Protein AF-A0A963VD52-F1 (afdb_monomer)

pLDDT: mean 81.08, std 13.29, range [41.38, 94.44]

Mean predicted aligned error: 8.75 Å

Foldseek 3Di:
DDDPDPVQQPFDDPVVVVDDPCVVDPDDDPVVGGDDPVVVVVNVVVVLVVQAPDEFPPVPDDCVVCVVCCLDPNGGHFHDLDDPDDPVVSVVRRVVRSLSNCVRRPVVDDPPPD

Secondary structure (DSSP, 8-state):
-----GGG--PPPHHHHH--S-TT-----GGGGS--HHHHHHHHHHHHHHHHTSBP-TTTS-TTT-HHHHTSGGG-SBPP--SS--HHHHHHHHHHHHHHHHHHH-TTSPTT--

Sequence (114 aa):
MADLTITERLQPSLLDRLTDTDPSNPNETRDSRVIDIRRLREIIQRDLSWLLNSQNAETLIDAVRYPNASESVLNFGLKEVTGEYSSVERAQLIRASISRAISLFEPRIAPGSL

Structure (mmCIF, N/CA/C/O backbone):
d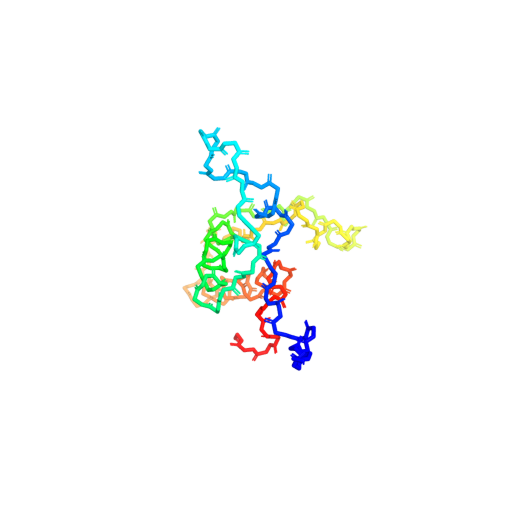ata_AF-A0A963VD52-F1
#
_entry.id   AF-A0A963VD52-F1
#
loop_
_atom_site.group_PDB
_atom_site.id
_atom_site.type_symbol
_atom_site.label_atom_id
_atom_site.label_alt_id
_atom_site.label_comp_id
_atom_site.label_asym_id
_atom_site.label_entity_id
_atom_site.label_seq_id
_atom_site.pdbx_PDB_ins_code
_atom_site.Cartn_x
_atom_site.Cartn_y
_atom_site.Cartn_z
_atom_site.occupancy
_atom_site.B_iso_or_equiv
_atom_site.auth_seq_id
_atom_site.auth_comp_id
_atom_site.auth_asym_id
_atom_site.auth_atom_id
_atom_site.pdbx_PDB_model_num
ATOM 1 N N . MET A 1 1 ? 24.425 -19.470 -26.520 1.00 42.16 1 MET A N 1
ATOM 2 C CA . MET A 1 1 ? 24.579 -18.554 -25.371 1.00 42.16 1 MET A CA 1
ATOM 3 C C . MET A 1 1 ? 23.326 -18.721 -24.544 1.00 42.16 1 MET A C 1
ATOM 5 O O . MET A 1 1 ? 22.252 -18.575 -25.106 1.00 42.16 1 MET A O 1
ATOM 9 N N . ALA A 1 2 ? 23.479 -19.228 -23.324 1.00 41.38 2 ALA A N 1
ATOM 10 C CA . ALA A 1 2 ? 22.411 -19.856 -22.557 1.00 41.38 2 ALA A CA 1
ATOM 11 C C . ALA A 1 2 ? 21.275 -18.885 -22.202 1.00 41.38 2 ALA A C 1
ATOM 13 O O . ALA A 1 2 ? 21.528 -17.760 -21.774 1.00 41.38 2 ALA A O 1
ATOM 14 N N . ASP A 1 3 ? 20.050 -19.378 -22.390 1.00 46.25 3 ASP A N 1
ATOM 15 C CA . ASP A 1 3 ? 18.793 -18.859 -21.859 1.00 46.25 3 ASP A CA 1
ATOM 16 C C . ASP A 1 3 ? 18.933 -18.522 -20.371 1.00 46.25 3 ASP A C 1
ATOM 18 O O . ASP A 1 3 ? 18.959 -19.408 -19.515 1.00 46.25 3 ASP A O 1
ATOM 22 N N . LEU A 1 4 ? 18.999 -17.228 -20.062 1.00 50.59 4 LEU A N 1
ATOM 23 C CA . LEU A 1 4 ? 18.659 -16.734 -18.736 1.00 50.59 4 LEU A CA 1
ATOM 24 C C . LEU A 1 4 ? 17.138 -16.807 -18.635 1.00 50.59 4 LEU A C 1
ATOM 26 O O . LEU A 1 4 ? 16.406 -16.080 -19.312 1.00 50.59 4 LEU A O 1
ATOM 30 N N . THR A 1 5 ? 16.697 -17.779 -17.852 1.00 46.12 5 THR A N 1
ATOM 31 C CA . THR A 1 5 ? 15.311 -18.120 -17.583 1.00 46.12 5 THR A CA 1
ATOM 32 C C . THR A 1 5 ? 14.487 -16.870 -17.270 1.00 46.12 5 THR A C 1
ATOM 34 O O . THR A 1 5 ? 14.888 -15.967 -16.540 1.00 46.12 5 THR A O 1
ATOM 37 N N . ILE A 1 6 ? 13.287 -16.833 -17.845 1.00 50.84 6 ILE A N 1
ATOM 38 C CA . ILE A 1 6 ? 12.272 -15.771 -17.743 1.00 50.84 6 ILE A CA 1
ATOM 39 C C . ILE A 1 6 ? 11.976 -15.353 -16.280 1.00 50.84 6 ILE A C 1
ATOM 41 O O . ILE A 1 6 ? 11.453 -14.267 -16.043 1.00 50.84 6 ILE A O 1
ATOM 45 N N . THR A 1 7 ? 12.369 -16.175 -15.306 1.00 46.09 7 THR A N 1
ATOM 46 C CA . THR A 1 7 ? 12.212 -16.011 -13.857 1.00 46.09 7 THR A CA 1
ATOM 47 C C . THR A 1 7 ? 13.027 -14.866 -13.232 1.00 46.09 7 THR A C 1
ATOM 49 O O . THR A 1 7 ? 12.644 -14.386 -12.172 1.00 46.09 7 THR A O 1
ATOM 52 N N . GLU A 1 8 ? 14.106 -14.385 -13.862 1.00 51.34 8 GLU A N 1
ATOM 53 C CA . GLU A 1 8 ? 14.979 -13.336 -13.283 1.00 51.34 8 GLU A CA 1
ATOM 54 C C . GLU A 1 8 ? 14.801 -11.943 -13.905 1.00 51.34 8 GLU A C 1
ATOM 56 O O . GLU A 1 8 ? 15.533 -11.005 -13.590 1.00 51.34 8 GLU A O 1
ATOM 61 N N . ARG A 1 9 ? 13.802 -11.751 -14.772 1.00 55.66 9 ARG A N 1
ATOM 62 C CA . ARG A 1 9 ? 13.444 -10.409 -15.246 1.00 55.66 9 ARG A CA 1
ATOM 63 C C . ARG A 1 9 ? 12.505 -9.768 -14.237 1.00 55.66 9 ARG A C 1
ATOM 65 O O . ARG A 1 9 ? 11.293 -9.768 -14.434 1.00 55.66 9 ARG A O 1
ATOM 72 N N . LEU A 1 10 ? 13.066 -9.212 -13.165 1.00 65.94 10 LEU A N 1
ATOM 73 C CA . LEU A 1 10 ? 12.354 -8.222 -12.365 1.00 65.94 10 LEU A CA 1
ATOM 74 C C . LEU A 1 10 ? 11.922 -7.116 -13.339 1.00 65.94 10 LEU A C 1
ATOM 76 O O . LEU A 1 10 ? 12.759 -6.441 -13.940 1.00 65.94 10 LEU A O 1
ATOM 80 N N . GLN A 1 11 ? 10.620 -7.019 -13.595 1.00 67.19 11 GLN A N 1
ATOM 81 C CA . GLN A 1 11 ? 10.060 -6.003 -14.476 1.00 67.19 11 GLN A CA 1
ATOM 82 C C . GLN A 1 11 ? 9.490 -4.868 -13.624 1.00 67.19 11 GLN A C 1
ATOM 84 O O . GLN A 1 11 ? 8.836 -5.136 -12.612 1.00 67.19 11 GLN A O 1
ATOM 89 N N . PRO A 1 12 ? 9.719 -3.605 -14.016 1.00 72.69 12 PRO A N 1
ATOM 90 C CA . PRO A 1 12 ? 9.103 -2.470 -13.345 1.00 72.69 12 PRO A CA 1
ATOM 91 C C . PRO A 1 12 ? 7.575 -2.504 -13.501 1.00 72.69 12 PRO A C 1
ATOM 93 O O . PRO A 1 12 ? 7.036 -3.151 -14.411 1.00 72.69 12 PRO A O 1
ATOM 96 N N . SER A 1 13 ? 6.869 -1.808 -12.603 1.00 76.62 13 SER A N 1
ATOM 97 C CA . SER A 1 13 ? 5.405 -1.739 -12.650 1.00 76.62 13 SER A CA 1
ATOM 98 C C . SER A 1 13 ? 4.921 -1.150 -13.983 1.00 76.62 13 SER A C 1
ATOM 100 O O . SER A 1 13 ? 5.679 -0.511 -14.716 1.00 76.62 13 SER A O 1
ATOM 102 N N . LEU A 1 14 ? 3.646 -1.362 -14.331 1.00 78.88 14 LEU A N 1
ATOM 103 C CA . LEU A 1 14 ? 3.088 -0.779 -15.557 1.00 78.88 14 LEU A CA 1
ATOM 104 C C . LEU A 1 14 ? 3.212 0.750 -15.556 1.00 78.88 14 LEU A C 1
ATOM 106 O O . LEU A 1 14 ? 3.580 1.317 -16.578 1.00 78.88 14 LEU A O 1
ATOM 110 N N . LEU A 1 15 ? 2.946 1.393 -14.416 1.00 79.81 15 LEU A N 1
ATOM 111 C CA . LEU A 1 15 ? 3.073 2.842 -14.283 1.00 79.81 15 LEU A CA 1
ATOM 112 C C . LEU A 1 15 ? 4.517 3.290 -14.483 1.00 79.81 15 LEU A C 1
ATOM 114 O O . LEU A 1 15 ? 4.744 4.239 -15.220 1.00 79.81 15 LEU A O 1
ATOM 118 N N . ASP A 1 16 ? 5.490 2.571 -13.923 1.00 80.00 16 ASP A N 1
ATOM 119 C CA . ASP A 1 16 ? 6.909 2.884 -14.126 1.00 80.00 16 ASP A CA 1
ATOM 120 C C . ASP A 1 16 ? 7.328 2.748 -15.592 1.00 80.00 16 ASP A C 1
ATOM 122 O O . ASP A 1 16 ? 8.093 3.563 -16.085 1.00 80.00 16 ASP A O 1
ATOM 126 N N . ARG A 1 17 ? 6.798 1.755 -16.314 1.00 79.00 17 ARG A N 1
ATOM 127 C CA . ARG A 1 17 ? 7.072 1.584 -17.752 1.00 79.00 17 ARG A CA 1
ATOM 128 C C . ARG A 1 17 ? 6.418 2.644 -18.632 1.00 79.00 17 ARG A C 1
ATOM 130 O O . ARG A 1 17 ? 6.841 2.814 -19.769 1.00 79.00 17 ARG A O 1
ATOM 137 N N . LEU A 1 18 ? 5.351 3.274 -18.150 1.00 81.56 18 LEU A N 1
ATOM 138 C CA . LEU A 1 18 ? 4.625 4.329 -18.859 1.00 81.56 18 LEU A CA 1
ATOM 139 C C . LEU A 1 18 ? 5.033 5.735 -18.402 1.00 81.56 18 LEU A C 1
ATOM 141 O O . LEU A 1 18 ? 4.588 6.712 -18.999 1.00 81.56 18 LEU A O 1
ATOM 145 N N . THR A 1 19 ? 5.847 5.845 -17.352 1.00 81.25 19 THR A N 1
ATOM 146 C CA . THR A 1 19 ? 6.320 7.122 -16.822 1.00 81.25 19 THR A CA 1
ATOM 147 C C . THR A 1 19 ? 7.671 7.440 -17.434 1.00 81.25 19 THR A C 1
ATOM 149 O O . THR A 1 19 ? 8.660 6.772 -17.146 1.00 81.25 19 THR A O 1
ATOM 152 N N . ASP A 1 20 ? 7.717 8.492 -18.243 1.00 81.56 20 ASP A N 1
ATOM 153 C CA . ASP A 1 20 ? 8.972 9.026 -18.756 1.00 81.56 20 ASP A CA 1
ATOM 154 C C . ASP A 1 20 ? 9.637 9.906 -17.688 1.00 81.56 20 ASP A C 1
ATOM 156 O O . ASP A 1 20 ? 9.109 10.949 -17.292 1.00 81.56 20 ASP A O 1
ATOM 160 N N . THR A 1 21 ? 10.784 9.456 -17.182 1.00 77.31 21 THR A N 1
ATOM 161 C CA . THR A 1 21 ? 11.571 10.199 -16.191 1.00 77.31 21 THR A CA 1
ATOM 162 C C . THR A 1 21 ? 12.616 11.125 -16.813 1.00 77.31 21 THR A C 1
ATOM 164 O O . THR A 1 21 ? 13.192 11.931 -16.086 1.00 77.31 21 THR A O 1
ATOM 167 N N . ASP A 1 22 ? 12.876 11.020 -18.119 1.00 81.94 22 ASP A N 1
ATOM 168 C CA . ASP A 1 22 ? 13.866 11.827 -18.843 1.00 81.94 22 ASP A CA 1
ATOM 169 C C . ASP A 1 22 ? 13.273 12.380 -20.156 1.00 81.94 22 ASP A C 1
ATOM 171 O O . ASP A 1 22 ? 13.731 12.052 -21.252 1.00 81.94 22 ASP A O 1
ATOM 175 N N . PRO A 1 23 ? 12.274 13.281 -20.065 1.00 80.81 23 PRO A N 1
ATOM 176 C CA . PRO A 1 23 ? 11.529 13.773 -21.227 1.00 80.81 23 PRO A CA 1
ATOM 177 C C . PRO A 1 23 ? 12.380 14.580 -22.220 1.00 80.81 23 PRO A C 1
ATOM 179 O O . PRO A 1 23 ? 11.920 14.918 -23.309 1.00 80.81 2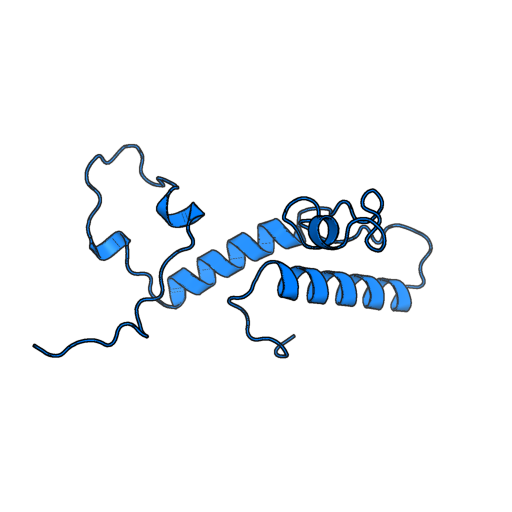3 PRO A O 1
ATOM 182 N N . SER A 1 24 ? 13.611 14.944 -21.846 1.00 83.38 24 SER A N 1
ATOM 183 C CA . SER A 1 24 ? 14.545 15.662 -22.721 1.00 83.38 24 SER A CA 1
ATOM 184 C C . SER A 1 24 ? 15.360 14.724 -23.616 1.00 83.38 24 SER A C 1
ATOM 186 O O . SER A 1 24 ? 16.026 15.193 -24.541 1.00 83.38 24 SER A O 1
ATOM 188 N N . ASN A 1 25 ? 15.313 13.414 -23.365 1.00 82.25 25 ASN A N 1
ATOM 189 C CA . ASN A 1 25 ? 16.065 12.415 -24.102 1.00 82.25 25 ASN A CA 1
ATOM 190 C C . ASN A 1 25 ? 15.136 11.563 -24.990 1.00 82.25 25 ASN A C 1
ATOM 192 O O . ASN A 1 25 ? 14.389 10.727 -24.492 1.00 82.25 25 ASN A O 1
ATOM 196 N N . PRO A 1 26 ? 15.204 11.705 -26.325 1.00 76.06 26 PRO A N 1
ATOM 197 C CA . PRO A 1 26 ? 14.334 10.970 -27.242 1.00 76.06 26 PRO A CA 1
ATOM 198 C C . PRO A 1 26 ? 14.729 9.495 -27.434 1.00 76.06 26 PRO A C 1
ATOM 200 O O . PRO A 1 26 ? 14.009 8.762 -28.113 1.00 76.06 26 PRO A O 1
ATOM 203 N N . ASN A 1 27 ? 15.877 9.054 -26.903 1.00 73.00 27 ASN A N 1
ATOM 204 C CA . ASN A 1 27 ? 16.383 7.694 -27.072 1.00 73.00 27 ASN A CA 1
ATOM 205 C C . ASN A 1 27 ? 16.422 6.948 -25.739 1.00 73.00 27 ASN A C 1
ATOM 207 O O . ASN A 1 27 ? 17.256 7.228 -24.879 1.00 73.00 27 ASN A O 1
ATOM 211 N N . GLU A 1 28 ? 15.594 5.913 -25.626 1.00 68.94 28 GLU A N 1
ATOM 212 C CA . GLU A 1 28 ? 15.583 5.037 -24.462 1.00 68.94 28 GLU A CA 1
ATOM 213 C C . GLU A 1 28 ? 16.273 3.693 -24.761 1.00 68.94 28 GLU A C 1
ATOM 215 O O . GLU A 1 28 ? 15.898 2.951 -25.677 1.00 68.94 28 GLU A O 1
ATOM 220 N N . THR A 1 29 ? 17.328 3.375 -24.007 1.00 66.31 29 THR A N 1
ATOM 221 C CA . THR A 1 29 ? 18.122 2.148 -24.173 1.00 66.31 29 THR A CA 1
ATOM 222 C C . THR A 1 29 ? 17.371 0.912 -23.678 1.00 66.31 29 THR A C 1
ATOM 224 O O . THR A 1 29 ? 16.629 0.952 -22.706 1.00 66.31 29 THR A O 1
ATOM 227 N N . ARG A 1 30 ? 17.586 -0.250 -24.314 1.00 60.50 30 ARG A N 1
ATOM 228 C CA . ARG A 1 30 ? 16.917 -1.511 -23.921 1.00 60.50 30 ARG A CA 1
ATOM 229 C C . ARG A 1 30 ? 17.228 -1.951 -22.483 1.00 60.50 30 ARG A C 1
ATOM 231 O O . ARG A 1 30 ? 16.384 -2.612 -21.883 1.00 60.50 30 ARG A O 1
ATOM 238 N N . ASP A 1 31 ? 18.385 -1.566 -21.946 1.00 59.66 31 ASP A N 1
ATOM 239 C CA . ASP A 1 31 ? 18.789 -1.846 -20.563 1.00 59.66 31 ASP A CA 1
ATOM 240 C C . ASP A 1 31 ? 18.006 -1.039 -19.516 1.00 59.66 31 ASP A C 1
ATOM 242 O O . ASP A 1 31 ? 17.955 -1.458 -18.365 1.00 59.66 31 ASP A O 1
ATOM 246 N N . SER A 1 32 ? 17.307 0.048 -19.887 1.00 60.50 32 SER A N 1
ATOM 247 C CA . SER A 1 32 ? 16.403 0.747 -18.952 1.00 60.50 32 SER A CA 1
ATOM 248 C C . SER A 1 32 ? 15.212 -0.122 -18.524 1.00 60.50 32 SER A C 1
ATOM 250 O O . SER A 1 32 ? 14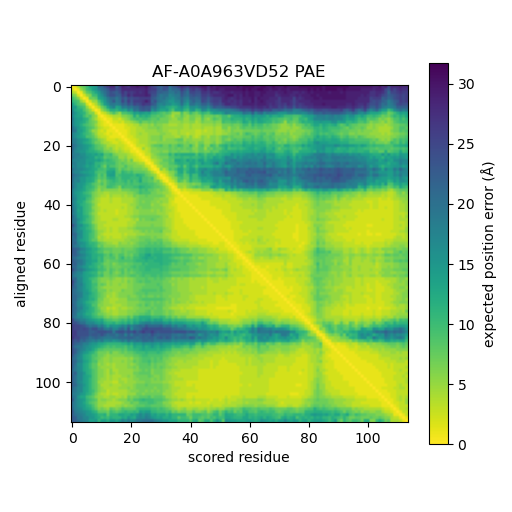.556 0.148 -17.519 1.00 60.50 32 SER A O 1
ATOM 252 N N . ARG A 1 33 ? 14.930 -1.194 -19.277 1.00 59.91 33 ARG A N 1
ATOM 253 C CA . ARG A 1 33 ? 13.734 -2.032 -19.115 1.00 59.91 33 ARG A CA 1
ATOM 254 C C . ARG A 1 33 ? 13.918 -3.195 -18.143 1.00 59.91 33 ARG A C 1
ATOM 256 O O . ARG A 1 33 ? 12.924 -3.826 -17.783 1.00 59.91 33 ARG A O 1
ATOM 263 N N . VAL A 1 34 ? 15.153 -3.506 -17.750 1.00 64.69 34 VAL A N 1
ATOM 264 C CA . VAL A 1 34 ? 15.469 -4.574 -16.792 1.00 64.69 34 VAL A CA 1
ATOM 265 C C . VAL A 1 34 ? 15.921 -3.918 -15.496 1.00 64.69 34 VAL A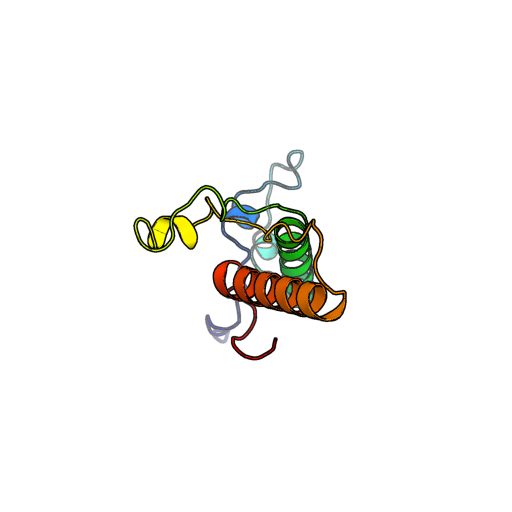 C 1
ATOM 267 O O . VAL A 1 34 ? 16.885 -3.158 -15.491 1.00 64.69 34 VAL A O 1
ATOM 270 N N . ILE A 1 35 ? 15.214 -4.182 -14.396 1.00 72.12 35 ILE A N 1
ATOM 271 C CA . ILE A 1 35 ? 15.565 -3.617 -13.090 1.00 72.12 35 ILE A CA 1
ATOM 272 C C . ILE A 1 35 ? 16.348 -4.633 -12.258 1.00 72.12 35 ILE A C 1
ATOM 274 O O . ILE A 1 35 ? 16.040 -5.820 -12.248 1.00 72.12 35 ILE A O 1
ATOM 278 N N . ASP A 1 36 ? 17.354 -4.152 -11.533 1.00 79.19 36 ASP A N 1
ATOM 279 C CA . ASP A 1 36 ? 18.042 -4.924 -10.496 1.00 79.19 36 ASP A CA 1
ATOM 280 C C . ASP A 1 36 ? 17.244 -4.890 -9.173 1.00 79.19 36 ASP A C 1
ATOM 282 O O . ASP A 1 36 ? 16.397 -4.016 -8.951 1.00 79.19 36 ASP A O 1
ATOM 286 N N . ILE A 1 37 ? 17.539 -5.807 -8.250 1.00 82.88 37 ILE A N 1
ATOM 287 C CA . ILE A 1 37 ? 16.889 -5.928 -6.941 1.00 82.88 37 ILE A CA 1
ATOM 288 C C . ILE A 1 37 ? 16.961 -4.631 -6.129 1.00 82.88 37 ILE A C 1
ATOM 290 O O . ILE A 1 37 ? 16.006 -4.274 -5.436 1.00 82.88 37 ILE A O 1
ATOM 294 N N . ARG A 1 38 ? 18.064 -3.877 -6.236 1.00 84.75 38 ARG A N 1
ATOM 295 C CA . ARG A 1 38 ? 18.204 -2.575 -5.568 1.00 84.75 38 ARG A CA 1
ATOM 296 C C . ARG A 1 38 ? 17.158 -1.585 -6.072 1.00 84.75 38 ARG A C 1
ATOM 298 O O . ARG A 1 38 ? 16.503 -0.927 -5.268 1.00 84.75 38 ARG A O 1
ATOM 305 N N . ARG A 1 39 ? 16.954 -1.536 -7.389 1.00 82.44 39 ARG A N 1
ATOM 306 C CA . ARG A 1 39 ? 15.971 -0.653 -8.019 1.00 82.44 39 ARG A CA 1
ATOM 307 C C . ARG A 1 39 ? 14.543 -1.078 -7.687 1.00 82.44 39 ARG A C 1
ATOM 309 O O . ARG A 1 39 ? 13.710 -0.222 -7.407 1.00 82.44 39 ARG A O 1
ATOM 316 N N . LEU A 1 40 ? 14.272 -2.383 -7.625 1.00 84.75 40 LEU A N 1
ATOM 317 C CA . LEU A 1 40 ? 12.978 -2.887 -7.162 1.00 84.75 40 LEU A CA 1
ATOM 318 C C . LEU A 1 40 ? 12.665 -2.417 -5.733 1.00 84.75 40 LEU A C 1
ATOM 320 O O . LEU A 1 40 ? 11.550 -1.978 -5.459 1.00 84.75 40 LEU A O 1
ATOM 324 N N . ARG A 1 41 ? 13.649 -2.452 -4.826 1.00 88.00 41 ARG A N 1
ATOM 325 C CA . ARG A 1 41 ? 13.478 -1.960 -3.449 1.00 88.00 41 ARG A CA 1
ATOM 326 C C . ARG A 1 41 ? 13.203 -0.460 -3.384 1.00 88.00 41 ARG A C 1
ATOM 328 O O . ARG A 1 41 ? 12.471 -0.036 -2.495 1.00 88.00 41 ARG A O 1
ATOM 335 N N . GLU A 1 42 ? 13.793 0.340 -4.267 1.00 88.75 42 GLU A N 1
ATOM 336 C CA . GLU A 1 42 ? 13.514 1.783 -4.356 1.00 88.75 42 GLU A CA 1
ATOM 337 C C . GLU A 1 42 ? 12.069 2.041 -4.800 1.00 88.75 42 GLU A C 1
ATOM 339 O O . GLU A 1 42 ? 11.374 2.849 -4.189 1.00 88.75 42 GLU A O 1
ATOM 344 N N . ILE A 1 43 ? 11.602 1.304 -5.813 1.00 87.44 43 ILE A N 1
ATOM 345 C CA . ILE A 1 43 ? 10.221 1.380 -6.308 1.00 87.44 43 ILE A CA 1
ATOM 346 C C . ILE A 1 43 ? 9.235 1.010 -5.194 1.00 87.44 43 ILE A C 1
ATOM 348 O O . ILE A 1 43 ? 8.333 1.787 -4.900 1.00 87.44 43 ILE A O 1
ATOM 352 N N . ILE A 1 44 ? 9.448 -0.121 -4.513 1.00 89.00 44 ILE A N 1
ATOM 353 C CA . ILE A 1 44 ? 8.572 -0.560 -3.413 1.00 89.00 44 ILE A CA 1
ATOM 354 C C . ILE A 1 44 ? 8.545 0.477 -2.281 1.00 89.00 44 ILE A C 1
ATOM 356 O O . ILE A 1 44 ? 7.486 0.762 -1.738 1.00 89.00 44 ILE A O 1
ATOM 360 N N . GLN A 1 45 ? 9.683 1.081 -1.923 1.00 91.69 45 GLN A N 1
ATOM 361 C CA . GLN A 1 45 ? 9.714 2.127 -0.891 1.00 91.69 45 GLN A CA 1
ATOM 362 C C . GLN A 1 45 ? 8.923 3.376 -1.292 1.00 91.69 45 GLN A C 1
ATOM 364 O O . GLN A 1 45 ? 8.219 3.945 -0.458 1.00 91.69 45 GLN A O 1
ATOM 369 N N . ARG A 1 46 ? 9.021 3.802 -2.556 1.00 91.12 46 ARG A N 1
ATOM 370 C CA . ARG A 1 46 ? 8.231 4.919 -3.085 1.00 91.12 46 ARG A CA 1
ATOM 371 C C . ARG A 1 46 ? 6.737 4.601 -3.042 1.00 91.12 46 ARG A C 1
ATOM 373 O O . ARG A 1 46 ? 5.967 5.416 -2.543 1.00 91.12 46 ARG A O 1
ATOM 380 N N . ASP A 1 47 ? 6.349 3.424 -3.519 1.00 91.25 47 ASP A N 1
ATOM 381 C CA . ASP A 1 47 ? 4.945 3.018 -3.609 1.00 91.25 47 ASP A CA 1
ATOM 382 C C . ASP A 1 47 ? 4.334 2.834 -2.202 1.00 91.25 47 ASP A C 1
ATOM 384 O O . ASP A 1 47 ? 3.241 3.332 -1.927 1.00 91.25 47 ASP A O 1
ATOM 388 N N . LEU A 1 48 ? 5.091 2.263 -1.254 1.00 93.00 48 LEU A N 1
ATOM 389 C CA . LEU A 1 48 ? 4.725 2.234 0.167 1.00 93.00 48 LEU A CA 1
ATOM 390 C C . LEU A 1 48 ? 4.586 3.639 0.755 1.00 93.00 48 LEU A C 1
ATOM 392 O O . LEU A 1 48 ? 3.668 3.883 1.531 1.00 93.00 48 LEU A O 1
ATOM 396 N N . SER A 1 49 ? 5.467 4.574 0.400 1.00 94.44 49 SER A N 1
ATOM 397 C CA . SER A 1 49 ? 5.342 5.961 0.852 1.00 94.44 49 SER A CA 1
ATOM 398 C C . SER A 1 49 ? 4.032 6.581 0.366 1.00 94.44 49 SER A C 1
ATOM 400 O O . SER A 1 49 ? 3.320 7.197 1.156 1.00 94.44 49 SER A O 1
ATOM 402 N N . TRP A 1 50 ? 3.653 6.373 -0.897 1.00 94.06 50 TRP A N 1
ATOM 403 C CA . TRP A 1 50 ? 2.358 6.832 -1.405 1.00 94.06 50 TRP A CA 1
ATOM 404 C C . TRP A 1 50 ? 1.187 6.179 -0.674 1.00 94.06 50 TRP A C 1
ATOM 406 O O . TRP A 1 50 ? 0.247 6.876 -0.296 1.00 94.06 50 TRP A O 1
ATOM 416 N N . LEU A 1 51 ? 1.259 4.873 -0.416 1.00 93.88 51 LEU A N 1
ATOM 417 C CA . LEU A 1 51 ? 0.211 4.138 0.286 1.00 93.88 51 LEU A CA 1
ATOM 418 C C . LEU A 1 51 ? 0.029 4.616 1.730 1.00 93.88 51 LEU A C 1
ATOM 420 O O . LEU A 1 51 ? -1.087 4.905 2.151 1.00 93.88 51 LEU A O 1
ATOM 424 N N . LEU A 1 52 ? 1.119 4.716 2.491 1.00 92.25 52 LEU A N 1
ATOM 425 C CA . LEU A 1 52 ? 1.074 5.047 3.916 1.00 92.25 52 LEU A CA 1
ATOM 426 C C . LEU A 1 52 ? 0.753 6.525 4.177 1.00 92.25 52 LEU A C 1
ATOM 428 O O . LEU A 1 52 ? 0.278 6.855 5.26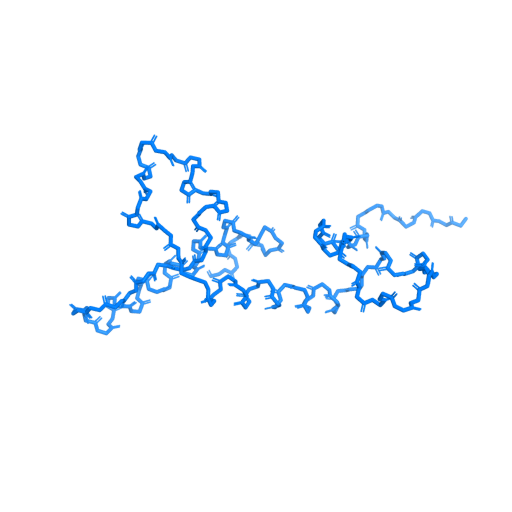1 1.00 92.25 52 LEU A O 1
ATOM 432 N N . ASN A 1 53 ? 0.991 7.404 3.200 1.00 92.44 53 ASN A N 1
ATOM 433 C CA . ASN A 1 53 ? 0.648 8.827 3.285 1.00 92.44 53 ASN A CA 1
ATOM 434 C C . ASN A 1 53 ? -0.713 9.173 2.656 1.00 92.44 53 ASN A C 1
ATOM 436 O O . ASN A 1 53 ? -1.097 10.341 2.659 1.00 92.44 53 ASN A O 1
ATOM 440 N N . SER A 1 54 ? -1.442 8.191 2.120 1.00 92.81 54 SER A N 1
ATOM 441 C CA . SER A 1 54 ? -2.789 8.391 1.577 1.00 92.81 54 SER A CA 1
ATOM 442 C C . SER A 1 54 ? -3.846 7.941 2.581 1.00 92.81 54 SER A C 1
ATOM 444 O O . SER A 1 54 ? -3.671 6.937 3.271 1.00 92.81 54 SER A O 1
ATOM 446 N N . GLN A 1 55 ? -4.963 8.662 2.644 1.00 91.75 55 GLN A N 1
ATOM 447 C CA . GLN A 1 55 ? -6.118 8.297 3.461 1.00 91.75 55 GLN A CA 1
ATOM 448 C C . GLN A 1 55 ? -7.126 7.508 2.619 1.00 91.75 55 GLN A C 1
ATOM 450 O O . GLN A 1 55 ? -7.473 7.933 1.518 1.00 91.75 55 GLN A O 1
ATOM 455 N N . ASN A 1 56 ? -7.595 6.374 3.139 1.00 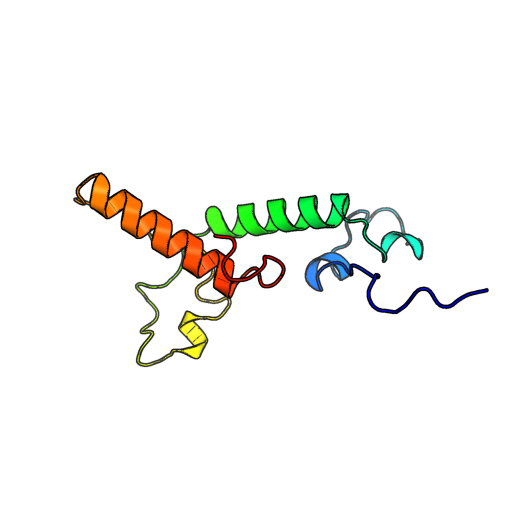90.94 56 ASN A N 1
ATOM 456 C CA . ASN A 1 56 ? -8.586 5.545 2.462 1.00 90.94 56 ASN A CA 1
ATOM 457 C C . ASN A 1 56 ? -10.019 6.092 2.619 1.00 90.94 56 ASN A C 1
ATOM 459 O O . ASN A 1 56 ? -10.292 6.984 3.423 1.00 90.94 56 ASN A O 1
ATOM 463 N N . ALA A 1 57 ? -10.949 5.524 1.851 1.00 88.62 57 ALA A N 1
ATOM 464 C CA . ALA A 1 57 ? -12.364 5.892 1.831 1.00 88.62 57 ALA A CA 1
ATOM 465 C C . ALA A 1 57 ? -13.245 4.835 2.526 1.00 88.62 57 ALA A C 1
ATOM 467 O O . ALA A 1 57 ? -14.407 4.643 2.163 1.00 88.62 57 ALA A O 1
ATOM 468 N N . GLU A 1 58 ? -12.713 4.145 3.539 1.00 83.94 58 GLU A N 1
ATOM 469 C CA . GLU A 1 58 ? -13.393 3.025 4.209 1.00 83.94 58 GLU A CA 1
ATOM 470 C C . GLU A 1 58 ? -14.709 3.452 4.875 1.00 83.94 58 GLU A C 1
ATOM 472 O O . GLU A 1 58 ? -15.647 2.668 4.962 1.00 83.94 58 GLU A O 1
ATOM 477 N N . THR A 1 59 ? -14.818 4.713 5.303 1.00 85.44 59 THR A N 1
ATOM 478 C CA . THR A 1 59 ? -16.056 5.281 5.863 1.00 85.44 59 THR A CA 1
ATOM 479 C C . THR A 1 59 ? -17.137 5.540 4.812 1.00 85.44 59 THR A C 1
ATOM 481 O O . THR A 1 59 ? -18.308 5.674 5.161 1.00 85.44 59 THR A O 1
ATOM 484 N N . LEU A 1 60 ? -16.761 5.613 3.533 1.00 88.62 60 LEU A N 1
ATOM 485 C CA . LEU A 1 60 ? -17.653 5.916 2.412 1.00 88.62 60 LEU A CA 1
ATOM 486 C C . LEU A 1 60 ? -18.075 4.653 1.650 1.00 88.62 60 LEU A C 1
ATOM 488 O O . LEU A 1 60 ? -19.143 4.631 1.036 1.00 88.62 60 LEU A O 1
ATOM 492 N N . ILE A 1 61 ? -17.243 3.610 1.670 1.00 90.25 61 ILE A N 1
ATOM 493 C CA . ILE A 1 61 ? -17.460 2.373 0.918 1.00 90.25 61 ILE A CA 1
ATOM 494 C C . ILE A 1 61 ? -17.950 1.279 1.866 1.00 90.25 61 ILE A C 1
ATOM 496 O O . ILE A 1 61 ? -17.186 0.710 2.641 1.00 90.25 61 ILE A O 1
ATOM 500 N N . ASP A 1 62 ? -19.229 0.929 1.748 1.00 91.06 62 ASP A N 1
ATOM 501 C CA . ASP A 1 62 ? -19.787 -0.242 2.422 1.00 91.06 62 ASP A CA 1
ATOM 502 C C . ASP A 1 62 ? -19.171 -1.525 1.840 1.00 91.06 62 ASP A C 1
ATOM 504 O O . ASP A 1 62 ? -19.500 -1.942 0.727 1.00 91.06 62 ASP A O 1
ATOM 508 N N . ALA A 1 63 ? -18.279 -2.157 2.602 1.00 89.12 63 ALA A N 1
ATOM 509 C CA . ALA A 1 63 ? -17.588 -3.378 2.198 1.00 89.12 63 ALA A CA 1
ATOM 510 C C . ALA A 1 63 ? -18.521 -4.594 2.044 1.00 89.12 63 ALA A C 1
ATOM 512 O O . ALA A 1 63 ? -18.197 -5.510 1.291 1.00 89.12 63 ALA A O 1
ATOM 513 N N . VAL A 1 64 ? -19.679 -4.615 2.718 1.00 93.06 64 VAL A N 1
ATOM 514 C CA . VAL A 1 64 ? -20.659 -5.708 2.592 1.00 93.06 64 VAL A CA 1
ATOM 515 C C . VAL A 1 64 ? -21.400 -5.583 1.269 1.00 93.06 64 VAL A C 1
ATOM 517 O O . VAL A 1 64 ? -21.606 -6.570 0.563 1.00 93.06 64 VAL A O 1
ATOM 520 N N . ARG A 1 65 ? -21.785 -4.356 0.914 1.00 93.81 65 ARG A N 1
ATOM 521 C CA . ARG A 1 65 ? -22.522 -4.086 -0.322 1.00 93.81 65 ARG A CA 1
ATOM 522 C C . ARG A 1 65 ? -21.615 -4.010 -1.553 1.00 93.81 65 ARG A C 1
ATOM 524 O O . ARG A 1 65 ? -22.043 -4.394 -2.640 1.00 93.81 65 ARG A O 1
ATOM 531 N N . TYR A 1 66 ? -20.379 -3.536 -1.392 1.00 94.06 66 TYR A N 1
ATOM 532 C CA . TYR A 1 66 ? -19.422 -3.288 -2.474 1.00 94.06 66 TYR A CA 1
ATOM 533 C C . TYR A 1 66 ? -18.017 -3.844 -2.158 1.00 94.06 66 TYR A C 1
ATOM 535 O O . TYR A 1 66 ? -17.048 -3.080 -2.086 1.00 94.06 66 TYR A O 1
ATOM 543 N N . PRO A 1 67 ? -17.862 -5.176 -2.031 1.00 92.69 67 PRO A N 1
ATOM 544 C CA . PRO A 1 67 ? -16.591 -5.800 -1.653 1.00 92.69 67 PRO A CA 1
ATOM 545 C C . PRO A 1 67 ? -15.460 -5.457 -2.631 1.00 92.69 67 PRO A C 1
ATOM 547 O O . PRO A 1 67 ? -14.402 -4.990 -2.215 1.00 92.69 67 PRO A O 1
ATOM 550 N N . ASN A 1 68 ? -15.720 -5.544 -3.939 1.00 93.12 68 ASN A N 1
ATOM 551 C CA . ASN A 1 68 ? -14.728 -5.223 -4.971 1.00 93.12 68 ASN A CA 1
ATOM 552 C C . ASN A 1 68 ? -14.305 -3.748 -4.947 1.00 93.12 68 ASN A C 1
ATOM 554 O O . ASN A 1 68 ? -13.158 -3.441 -5.240 1.00 93.12 68 ASN A O 1
ATOM 558 N N . ALA A 1 69 ? -15.212 -2.828 -4.598 1.00 92.31 69 ALA A N 1
ATOM 559 C CA . ALA A 1 69 ? -14.863 -1.414 -4.482 1.00 92.31 69 ALA A CA 1
ATOM 560 C C . ALA A 1 69 ? -13.968 -1.173 -3.259 1.00 92.31 69 ALA A C 1
ATOM 562 O O . ALA A 1 69 ? -13.000 -0.420 -3.357 1.00 92.31 69 ALA A O 1
ATOM 563 N N . SER A 1 70 ? -14.246 -1.865 -2.147 1.00 91.31 70 SER A N 1
ATOM 564 C CA . SER A 1 70 ? -13.471 -1.763 -0.903 1.00 91.31 70 SER A CA 1
ATOM 565 C C . SER A 1 70 ? -12.028 -2.270 -1.018 1.00 91.31 70 SER A C 1
ATOM 567 O O . SER A 1 70 ? -11.170 -1.841 -0.248 1.00 91.31 70 SER A O 1
ATOM 569 N N . GLU A 1 71 ? -11.752 -3.153 -1.980 1.00 91.19 71 GLU A N 1
ATOM 570 C CA . GLU A 1 71 ? -10.416 -3.705 -2.260 1.00 91.19 71 GLU A CA 1
ATOM 571 C C . GLU A 1 71 ? -9.772 -3.092 -3.513 1.00 91.19 71 GLU A C 1
ATOM 573 O O . GLU A 1 71 ? -8.654 -3.437 -3.886 1.00 91.19 71 GLU A O 1
ATOM 578 N N . SER A 1 72 ? -10.469 -2.168 -4.173 1.00 92.56 72 SER A N 1
ATOM 579 C CA . SER A 1 72 ? -9.958 -1.477 -5.353 1.00 92.56 72 SER A CA 1
ATOM 580 C C . SER A 1 72 ? -9.113 -0.259 -4.987 1.00 92.56 72 SER A C 1
ATOM 582 O O . SER A 1 72 ? -9.085 0.204 -3.846 1.00 92.56 72 SER A O 1
ATOM 584 N N . VAL A 1 73 ? -8.506 0.342 -6.011 1.00 91.25 73 VAL A N 1
ATOM 585 C CA . VAL A 1 73 ? -7.809 1.633 -5.917 1.00 91.25 73 VAL A CA 1
ATOM 586 C C . VAL A 1 73 ? -8.680 2.773 -5.370 1.00 91.25 73 VAL A C 1
ATOM 588 O O . VAL A 1 73 ? -8.135 3.756 -4.883 1.00 91.25 73 VAL A O 1
ATOM 591 N N . LEU A 1 74 ? -10.016 2.650 -5.394 1.00 91.88 74 LEU A N 1
ATOM 592 C CA . LEU A 1 74 ? -10.917 3.632 -4.771 1.00 91.88 74 LEU A CA 1
ATOM 593 C C . LEU A 1 74 ? -10.744 3.706 -3.250 1.00 91.88 74 LEU A C 1
ATOM 595 O O . LEU A 1 74 ? -11.043 4.735 -2.655 1.00 91.88 74 LEU A O 1
ATOM 599 N N . ASN A 1 75 ? -10.267 2.625 -2.633 1.00 93.56 75 ASN A N 1
ATOM 600 C CA . ASN A 1 75 ? -10.008 2.545 -1.202 1.00 93.56 75 ASN A CA 1
ATOM 601 C C . ASN A 1 75 ? -8.503 2.495 -0.884 1.00 93.56 75 ASN A C 1
ATOM 603 O O . ASN A 1 75 ? -8.088 1.904 0.113 1.00 93.56 75 ASN A O 1
ATOM 607 N N . PHE A 1 76 ? -7.673 3.072 -1.754 1.00 93.94 76 PHE A N 1
ATOM 608 C CA . PHE A 1 76 ? -6.228 3.137 -1.562 1.00 93.94 76 PHE A CA 1
ATOM 609 C C . PHE A 1 76 ? -5.861 4.022 -0.364 1.00 93.94 76 PHE A C 1
ATOM 611 O O . PHE A 1 76 ? -6.359 5.138 -0.237 1.00 93.94 76 PHE A O 1
ATOM 618 N N . GLY A 1 77 ? -4.962 3.535 0.495 1.00 93.38 77 GLY A N 1
ATOM 619 C CA . GLY A 1 77 ? -4.452 4.274 1.651 1.00 93.38 77 GLY A CA 1
ATOM 620 C C . GLY A 1 77 ? -4.702 3.593 2.996 1.00 93.38 77 GLY A C 1
ATOM 621 O O . GLY A 1 77 ? -5.084 2.421 3.071 1.00 93.38 77 GLY A O 1
ATOM 622 N N . LEU A 1 78 ? -4.489 4.347 4.072 1.00 92.00 78 LEU A N 1
ATOM 623 C CA . LEU A 1 78 ? -4.726 3.925 5.450 1.00 92.00 78 LEU A CA 1
ATOM 624 C C . LEU A 1 78 ? -6.029 4.492 6.006 1.00 92.00 78 LEU A C 1
ATOM 626 O O . LEU A 1 78 ? -6.466 5.585 5.647 1.00 92.00 78 LEU A O 1
ATOM 630 N N . LYS A 1 79 ? -6.616 3.748 6.942 1.00 88.12 79 LYS A N 1
ATOM 631 C CA . LYS A 1 79 ? -7.765 4.192 7.716 1.00 88.12 79 LYS A CA 1
ATOM 632 C C . LYS A 1 79 ? -7.365 5.337 8.636 1.00 88.12 79 LYS A C 1
ATOM 634 O O . LYS A 1 79 ? -6.324 5.288 9.292 1.00 88.12 79 LYS A O 1
ATOM 639 N N . GLU A 1 80 ? -8.231 6.335 8.745 1.00 83.19 80 GLU A N 1
ATOM 640 C CA . GLU A 1 80 ? -8.071 7.376 9.752 1.00 83.19 80 GLU A CA 1
ATOM 641 C C . GLU A 1 80 ? -8.292 6.805 11.158 1.00 83.19 80 GLU A C 1
ATOM 643 O O . GLU A 1 80 ? -9.328 6.208 11.447 1.00 83.19 80 GLU A O 1
ATOM 648 N N . VAL A 1 81 ? -7.305 6.983 12.039 1.00 75.38 81 VAL A N 1
ATOM 649 C CA . VAL A 1 81 ? -7.356 6.518 13.440 1.00 75.38 81 VAL A CA 1
ATOM 650 C C . VAL A 1 81 ? -7.270 7.706 14.411 1.00 75.38 81 VAL A C 1
ATOM 652 O O . VAL A 1 81 ? -6.592 7.656 15.443 1.00 75.38 81 VAL A O 1
ATOM 655 N N . THR A 1 82 ? -7.887 8.828 14.037 1.00 70.06 82 THR A N 1
ATOM 656 C CA . THR A 1 82 ? -8.046 10.021 14.882 1.00 70.06 82 THR A CA 1
ATOM 657 C C . THR A 1 82 ? -9.259 9.825 15.813 1.00 70.06 82 THR A C 1
ATOM 659 O O . THR A 1 82 ? -10.255 9.229 15.414 1.00 70.06 82 THR A O 1
ATOM 662 N N . GLY A 1 83 ? -9.167 10.244 17.086 1.00 71.31 83 GLY A N 1
ATOM 663 C CA . GLY A 1 83 ? -10.255 10.110 18.076 1.00 71.31 83 GLY A CA 1
ATOM 664 C C . GLY A 1 83 ? -9.822 9.634 19.473 1.00 71.31 83 GLY A C 1
ATOM 665 O O . GLY A 1 83 ? -8.633 9.446 19.738 1.00 71.31 83 GLY A O 1
ATOM 666 N N . GLU A 1 84 ? -10.802 9.438 20.364 1.00 59.81 84 GLU A N 1
ATOM 667 C CA . GLU A 1 84 ? -10.631 8.978 21.755 1.00 59.81 84 GLU A CA 1
ATOM 668 C C . GLU A 1 84 ? -10.427 7.455 21.846 1.00 59.81 84 GLU A C 1
ATOM 670 O O . GLU A 1 84 ? -11.241 6.723 22.401 1.00 59.81 84 GLU A O 1
ATOM 675 N N . TYR A 1 85 ? -9.333 6.952 21.280 1.00 71.94 85 TYR A N 1
ATOM 676 C CA . TYR A 1 85 ? -8.901 5.571 21.513 1.00 71.94 85 TYR A CA 1
ATOM 677 C C . TYR A 1 85 ? -7.873 5.524 22.642 1.00 71.94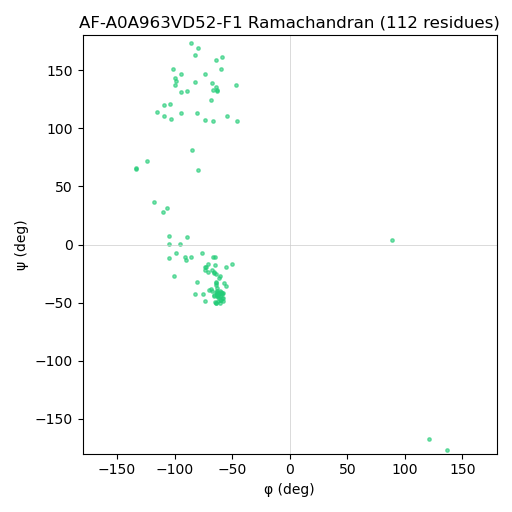 85 TYR A C 1
ATOM 679 O O . TYR A 1 85 ? -7.033 6.424 22.761 1.00 71.94 85 TYR A O 1
ATOM 687 N N . SER A 1 86 ? -7.864 4.444 23.430 1.00 75.94 86 SER A N 1
ATOM 688 C CA . SER A 1 86 ? -6.705 4.173 24.284 1.00 75.94 86 SER A CA 1
ATOM 689 C C . SER A 1 86 ? -5.447 4.008 23.416 1.00 75.94 86 SER A C 1
ATOM 691 O O . SER A 1 86 ? -5.516 3.589 22.256 1.00 75.94 86 SER A O 1
ATOM 693 N N . SER A 1 87 ? -4.267 4.335 23.953 1.00 80.00 87 SER A N 1
ATOM 694 C CA . SER A 1 87 ? -3.008 4.266 23.191 1.00 80.00 87 SER A CA 1
ATOM 695 C C . SER A 1 87 ? -2.735 2.869 22.615 1.00 80.00 87 SER A C 1
ATOM 697 O O . SER A 1 87 ? -2.192 2.751 21.516 1.00 80.00 87 SER A O 1
ATOM 699 N N . VAL A 1 88 ? -3.159 1.819 23.32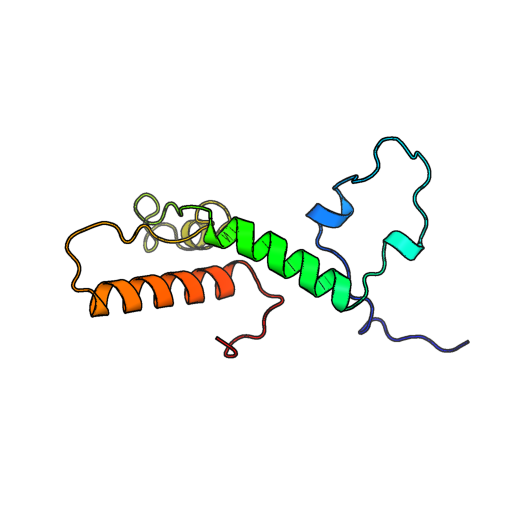7 1.00 84.62 88 VAL A N 1
ATOM 700 C CA . VAL A 1 88 ? -3.008 0.416 22.920 1.00 84.62 88 VAL A CA 1
ATOM 701 C C . VAL A 1 88 ? -3.969 0.055 21.788 1.00 84.62 88 VAL A C 1
ATOM 703 O O . VAL A 1 88 ? -3.533 -0.499 20.779 1.00 84.62 88 VAL A O 1
ATOM 706 N N . GLU A 1 89 ? -5.253 0.398 21.907 1.00 84.50 89 GLU A N 1
ATOM 707 C CA . GLU A 1 89 ? -6.246 0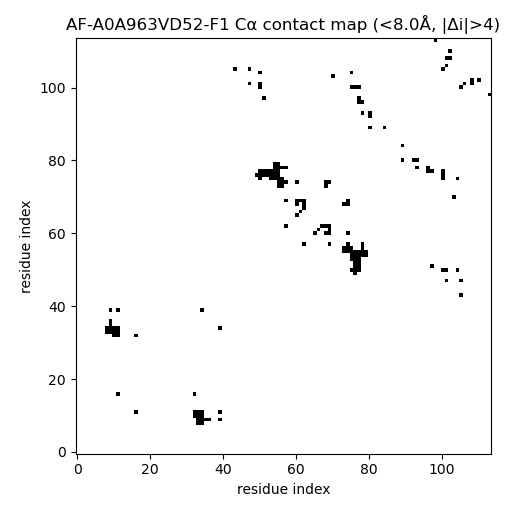.132 20.855 1.00 84.50 89 GLU A CA 1
ATOM 708 C C . GLU A 1 89 ? -5.905 0.888 19.573 1.00 84.50 89 GLU A C 1
ATOM 710 O O . GLU A 1 89 ? -5.941 0.321 18.481 1.00 84.50 89 GLU A O 1
ATOM 715 N N . ARG A 1 90 ? -5.471 2.147 19.702 1.00 84.69 90 ARG A N 1
ATOM 716 C CA . ARG A 1 90 ? -5.025 2.953 18.565 1.00 84.69 90 ARG A CA 1
ATOM 717 C C . ARG A 1 90 ? -3.866 2.290 17.823 1.00 84.69 90 ARG A C 1
ATOM 719 O O . ARG A 1 90 ? -3.891 2.205 16.598 1.00 84.69 90 ARG A O 1
ATOM 726 N N . ALA A 1 91 ? -2.865 1.793 18.550 1.00 86.88 91 ALA A N 1
ATOM 727 C CA . ALA A 1 91 ? -1.723 1.108 17.950 1.00 86.88 91 ALA A CA 1
ATOM 728 C C . ALA A 1 91 ? -2.138 -0.182 17.219 1.00 86.88 91 ALA A C 1
ATOM 730 O O . ALA A 1 91 ? -1.641 -0.457 16.125 1.00 86.88 91 ALA A O 1
ATOM 731 N N . GLN A 1 92 ? -3.076 -0.948 17.783 1.00 89.50 92 GLN A N 1
ATOM 732 C CA . GLN A 1 92 ? -3.600 -2.160 17.147 1.00 89.50 92 GLN A CA 1
ATOM 733 C C . GLN A 1 92 ? -4.369 -1.850 15.857 1.00 89.50 92 GLN A C 1
ATOM 735 O O . GLN A 1 92 ? -4.151 -2.522 14.848 1.00 89.50 92 GLN A O 1
ATOM 740 N N . LEU A 1 93 ? -5.210 -0.812 15.863 1.00 88.25 93 LEU A N 1
ATOM 741 C CA . LEU A 1 93 ? -5.956 -0.372 14.682 1.00 88.25 93 LEU A CA 1
ATOM 742 C C . LEU A 1 93 ? -5.025 0.115 13.566 1.00 88.25 93 LEU A C 1
ATOM 744 O O . LEU A 1 93 ? -5.197 -0.281 12.413 1.00 88.25 93 LEU A O 1
ATOM 748 N N . ILE A 1 94 ? -4.003 0.908 13.906 1.00 88.38 94 ILE A N 1
ATOM 749 C CA . ILE A 1 94 ? -2.987 1.358 12.944 1.00 88.38 94 ILE A CA 1
ATOM 750 C C . ILE A 1 94 ? -2.254 0.153 12.347 1.00 88.38 94 ILE A C 1
ATOM 752 O O . ILE A 1 94 ? -2.144 0.050 11.127 1.00 88.38 94 ILE A O 1
ATOM 756 N N . ARG A 1 95 ? -1.802 -0.795 13.182 1.00 90.44 95 ARG A N 1
ATOM 757 C CA . ARG A 1 95 ? -1.123 -2.009 12.705 1.00 90.44 95 ARG A CA 1
ATOM 758 C C . ARG A 1 95 ? -2.006 -2.798 11.740 1.00 90.44 95 ARG A C 1
ATOM 760 O O . ARG A 1 95 ? -1.549 -3.148 10.657 1.00 90.44 95 ARG A O 1
ATOM 767 N N . ALA A 1 96 ? -3.263 -3.042 12.108 1.00 90.56 96 ALA A N 1
ATOM 768 C CA . ALA A 1 96 ? -4.208 -3.766 11.263 1.00 90.56 96 ALA A CA 1
ATOM 769 C C . ALA A 1 96 ? -4.454 -3.044 9.928 1.00 90.56 96 ALA A C 1
ATOM 771 O O . ALA A 1 96 ? -4.461 -3.688 8.877 1.00 90.56 96 ALA A O 1
ATOM 772 N N . SER A 1 97 ? -4.593 -1.713 9.955 1.00 90.56 97 SER A N 1
ATOM 773 C CA . SER A 1 97 ? -4.753 -0.905 8.744 1.00 90.56 97 SER A CA 1
ATOM 774 C C . SER A 1 97 ? -3.537 -1.012 7.826 1.00 90.56 97 SER A C 1
ATOM 776 O O . SER A 1 97 ? -3.709 -1.192 6.623 1.00 90.56 97 SER A O 1
ATOM 778 N N . ILE A 1 98 ? -2.321 -0.926 8.374 1.00 91.62 98 ILE A N 1
ATOM 779 C CA . ILE A 1 98 ? -1.079 -1.028 7.598 1.00 91.62 98 ILE A CA 1
ATOM 780 C C . ILE A 1 98 ? -0.952 -2.423 6.981 1.00 91.62 98 ILE A C 1
ATOM 782 O O . ILE A 1 98 ? -0.754 -2.540 5.774 1.00 91.62 98 ILE A O 1
ATOM 786 N N . SER A 1 99 ? -1.116 -3.485 7.775 1.00 91.62 99 SER A N 1
ATOM 787 C CA . SER A 1 99 ? -1.014 -4.862 7.279 1.00 91.62 99 SER A CA 1
ATOM 788 C C . SER A 1 99 ? -2.029 -5.147 6.170 1.00 91.62 99 SER A C 1
ATOM 790 O O . SER A 1 99 ? -1.673 -5.764 5.164 1.00 91.62 99 SER A O 1
ATOM 792 N N . ARG A 1 100 ? -3.274 -4.671 6.316 1.00 90.94 100 ARG A N 1
ATOM 793 C CA . ARG A 1 100 ? -4.313 -4.819 5.288 1.00 90.94 100 ARG A CA 1
ATOM 794 C C . ARG A 1 100 ? -3.954 -4.059 4.014 1.00 90.94 100 ARG A C 1
ATOM 796 O O . ARG A 1 100 ? -4.015 -4.643 2.937 1.00 90.94 100 ARG A O 1
ATOM 803 N N . ALA A 1 101 ? -3.568 -2.791 4.134 1.00 92.00 101 ALA A N 1
ATOM 804 C CA . ALA A 1 101 ? -3.220 -1.954 2.992 1.00 92.00 101 ALA A CA 1
ATOM 805 C C . ALA A 1 101 ? -2.050 -2.547 2.192 1.00 92.00 101 ALA A C 1
ATOM 807 O O . ALA A 1 101 ? -2.149 -2.692 0.976 1.00 92.00 101 ALA A O 1
ATOM 808 N N . ILE A 1 102 ? -0.975 -2.964 2.871 1.00 92.56 102 ILE A N 1
ATOM 809 C CA . ILE A 1 102 ? 0.181 -3.591 2.215 1.00 92.56 102 ILE A CA 1
ATOM 810 C C . ILE A 1 102 ? -0.232 -4.898 1.526 1.00 92.56 102 ILE A C 1
ATOM 812 O O . ILE A 1 102 ? 0.134 -5.123 0.378 1.00 92.56 102 ILE A O 1
ATOM 816 N N . SER A 1 103 ? -1.039 -5.735 2.182 1.00 91.31 103 SER A N 1
ATOM 817 C CA . SER A 1 103 ? -1.466 -7.017 1.601 1.00 91.31 103 SER A CA 1
ATOM 818 C C . SER A 1 103 ? -2.328 -6.853 0.343 1.00 91.31 103 SER A C 1
ATOM 820 O O . SER A 1 103 ? -2.272 -7.702 -0.541 1.00 91.31 103 SER A O 1
ATOM 822 N N . LEU A 1 104 ? -3.124 -5.781 0.259 1.00 90.62 104 LEU A N 1
ATOM 823 C CA . LEU A 1 104 ? -3.996 -5.507 -0.888 1.00 90.62 104 LEU A CA 1
ATOM 824 C C . LEU A 1 104 ? -3.256 -4.826 -2.045 1.00 90.62 104 LEU A C 1
ATOM 826 O O . LEU A 1 104 ? -3.475 -5.177 -3.202 1.00 90.62 104 LEU A O 1
ATOM 830 N N . PHE A 1 105 ? -2.396 -3.850 -1.744 1.00 91.38 105 PHE A N 1
ATOM 831 C CA . PHE A 1 105 ? -1.817 -2.967 -2.761 1.00 91.38 105 PHE A CA 1
ATOM 832 C C . PHE A 1 105 ? -0.353 -3.281 -3.109 1.00 91.38 105 PHE A C 1
ATOM 834 O O . PHE A 1 105 ? 0.133 -2.797 -4.128 1.00 91.38 105 PHE A O 1
ATOM 841 N N . GLU A 1 106 ? 0.341 -4.124 -2.332 1.00 90.62 106 GLU A N 1
ATOM 842 C CA . GLU A 1 106 ? 1.742 -4.506 -2.564 1.00 90.62 106 GLU A CA 1
ATOM 843 C C . GLU A 1 106 ? 1.952 -6.030 -2.672 1.00 90.62 106 GLU A C 1
ATOM 845 O O . GLU A 1 106 ? 2.591 -6.646 -1.815 1.00 90.62 106 GLU A O 1
ATOM 850 N N . PRO A 1 107 ? 1.508 -6.671 -3.774 1.00 86.88 107 PRO A N 1
ATOM 851 C CA . PRO A 1 107 ? 1.643 -8.121 -3.974 1.00 86.88 107 PRO A CA 1
ATOM 852 C C . PRO A 1 107 ? 3.098 -8.599 -4.135 1.00 86.88 107 PRO A C 1
ATOM 854 O O . PRO A 1 107 ? 3.368 -9.797 -4.150 1.00 86.88 107 PRO A O 1
ATOM 857 N N . ARG A 1 108 ? 4.047 -7.668 -4.293 1.00 86.06 108 ARG A N 1
ATOM 858 C CA . ARG A 1 108 ? 5.489 -7.944 -4.392 1.00 86.06 108 ARG A CA 1
ATOM 859 C C . ARG A 1 108 ? 6.103 -8.328 -3.043 1.00 86.06 108 ARG A C 1
ATOM 861 O O . ARG A 1 108 ? 7.190 -8.900 -3.015 1.00 86.06 108 ARG A O 1
ATOM 868 N N . ILE A 1 109 ? 5.437 -7.989 -1.939 1.00 85.81 109 ILE A N 1
ATOM 869 C CA . ILE A 1 109 ? 5.845 -8.359 -0.584 1.00 85.81 109 ILE A CA 1
ATOM 870 C C . ILE A 1 109 ? 5.215 -9.714 -0.255 1.00 85.81 109 ILE A C 1
ATOM 872 O O . ILE A 1 109 ? 4.029 -9.932 -0.485 1.00 85.81 109 ILE A O 1
ATOM 876 N N . ALA A 1 110 ? 6.019 -10.643 0.266 1.00 84.19 110 ALA A N 1
ATOM 877 C CA . ALA A 1 110 ? 5.554 -11.996 0.541 1.00 84.19 110 ALA A CA 1
ATOM 878 C C . ALA A 1 110 ? 4.438 -12.001 1.609 1.00 84.19 110 ALA A C 1
ATOM 880 O O . ALA A 1 110 ? 4.603 -11.399 2.675 1.00 84.19 110 ALA A O 1
ATOM 881 N N . PRO A 1 111 ? 3.318 -12.708 1.375 1.00 77.06 111 PRO A N 1
ATOM 882 C CA . PRO A 1 111 ? 2.263 -12.817 2.373 1.00 77.06 111 PRO A CA 1
ATOM 883 C C . PRO A 1 111 ? 2.788 -13.545 3.619 1.00 77.06 111 PRO A C 1
ATOM 885 O O . PRO A 1 111 ? 3.433 -14.587 3.517 1.00 77.06 111 PRO A O 1
ATOM 888 N N . GLY A 1 112 ? 2.513 -12.991 4.803 1.00 73.50 112 GLY A N 1
ATOM 889 C CA . GLY A 1 112 ? 2.944 -13.560 6.087 1.00 73.50 112 GLY A CA 1
ATOM 890 C C . GLY A 1 112 ? 4.325 -13.115 6.581 1.00 73.50 112 GLY A C 1
ATOM 891 O O . GLY A 1 112 ? 4.754 -13.578 7.633 1.00 73.50 112 GLY A O 1
ATOM 892 N N . SER A 1 113 ? 5.011 -12.206 5.878 1.00 78.75 113 SER A N 1
ATOM 893 C CA . SER A 1 113 ? 6.254 -11.587 6.368 1.00 78.75 113 SER A CA 1
ATOM 894 C C . SER A 1 113 ? 6.039 -10.305 7.193 1.00 78.75 113 SER A C 1
ATOM 896 O O . SER A 1 113 ? 7.014 -9.609 7.475 1.00 78.75 113 SER A O 1
ATOM 898 N N . LEU A 1 114 ? 4.785 -9.951 7.503 1.00 68.25 114 LEU A N 1
ATOM 899 C CA . LEU A 1 114 ? 4.357 -8.705 8.166 1.00 68.25 114 LEU A CA 1
ATOM 900 C C . LEU A 1 114 ? 3.956 -8.920 9.635 1.00 68.25 114 LEU A C 1
ATOM 902 O O . LEU A 1 114 ? 3.398 -9.994 9.946 1.00 68.25 114 LEU A O 1
#

Radius of gyration: 18.52 Å; Cα contacts (8 Å, |Δi|>4): 86; chains: 1; bounding box: 47×36×52 Å

Solvent-accessible surface area (backbone atoms only — not comparable to full-atom values): 7247 Å² total; per-residue (Å²): 134,83,82,77,60,82,87,73,63,48,61,68,54,73,65,61,74,71,51,79,90,53,87,90,55,94,76,82,61,78,71,80,62,56,47,52,72,70,55,51,52,52,52,52,52,53,53,49,50,56,36,72,74,29,69,33,40,69,93,77,43,56,48,88,84,36,49,70,54,49,73,30,79,79,29,47,27,27,69,86,82,82,75,98,57,56,76,66,59,43,51,51,52,52,50,52,33,51,56,50,38,45,64,70,75,38,78,88,54,68,89,85,80,121